Protein AF-W1XH10-F1 (afdb_monomer)

Organism: NCBI:txid408170

Radius of gyration: 13.33 Å; Cα contacts (8 Å, |Δi|>4): 86; chains: 1; bounding box: 26×25×37 Å

Nearest PDB structures (foldseek):
  3ck2-assembly1_A  TM=8.725E-01  e=2.812E-02  Streptococcus pneumoniae TIGR4
  5xck-assembly2_B  TM=7.604E-01  e=5.897E-02  Entamoeba histolytica
  6xs5-assembly1_A  TM=7.592E-01  e=1.619E-01  Homo sapiens
  1w24-assembly1_A  TM=7.111E-01  e=8.832E-02  Homo sapiens
  5xch-assembly2_B  TM=7.196E-01  e=1.619E-01  Entamoeba histolytica

pLDDT: mean 93.64, std 8.4, range [55.47, 98.12]

Mean predicted aligned error: 3.7 Å

Solvent-accessible surface area (backbone atoms only — not comparable to full-atom values): 3549 Å² total; per-residue (Å²): 132,83,78,78,87,66,52,67,48,81,47,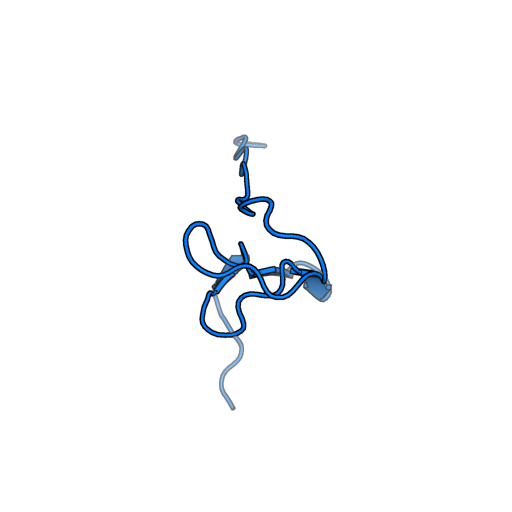62,92,75,17,46,65,45,76,49,74,60,86,89,28,39,41,36,24,38,21,18,66,90,63,36,60,74,92,48,90,64,59,39,74,74,88,85,86,87,78,88,79,126

InterPro domains:
  IPR024654 Calcineurin-like phosphoesterase domain, lpxH-type [PF12850] (4-52)
  IPR029052 Metallo-dependent phosphatase-like [G3DSA:3.60.21.10] (1-54)
  IPR029052 Metallo-dependent phosphatase-like [SSF56300] (4-53)

Sequence (54 aa):
MSALKEDILLCAHTHIPCAKEFGNKLFINCGSVGKPKIGRPNPTYCIMDITNSG

Foldseek 3Di:
DDDDPDQEAEDEDPLEWDWDDDPSHIYTYQRAQCPHPPPDNHGGGDDDDDDDPD

Structure (mmCIF, N/CA/C/O backbone):
data_AF-W1XH10-F1
#
_entry.id   AF-W1XH10-F1
#
loop_
_atom_site.group_PDB
_atom_site.id
_atom_site.type_symbol
_atom_site.label_atom_id
_atom_site.label_alt_id
_atom_site.label_comp_id
_atom_site.label_asym_id
_atom_site.label_entity_id
_atom_site.label_seq_id
_atom_site.pdbx_PDB_ins_code
_atom_site.Cartn_x
_atom_site.Cartn_y
_atom_site.Cartn_z
_atom_site.occupancy
_atom_site.B_iso_or_equiv
_atom_site.auth_seq_id
_atom_site.auth_comp_id
_atom_site.auth_asym_id
_atom_site.auth_atom_id
_atom_site.pdbx_PDB_model_num
ATOM 1 N N . MET A 1 1 ? 2.618 -17.774 18.629 1.00 58.47 1 MET A N 1
ATOM 2 C CA . MET A 1 1 ? 2.592 -16.611 17.717 1.00 58.47 1 MET A CA 1
ATOM 3 C C . MET A 1 1 ? 1.703 -15.555 18.342 1.00 58.47 1 MET A C 1
ATOM 5 O O . MET A 1 1 ? 0.612 -15.909 18.771 1.00 58.47 1 MET A O 1
ATOM 9 N N . SER A 1 2 ? 2.167 -14.313 18.466 1.00 78.94 2 SER A N 1
ATOM 10 C CA . SER A 1 2 ? 1.325 -13.207 18.934 1.00 78.94 2 SER A CA 1
ATOM 11 C C . SER A 1 2 ? 0.335 -12.811 17.841 1.00 78.94 2 SER A C 1
ATOM 13 O O . SER A 1 2 ? 0.681 -12.812 16.660 1.00 78.94 2 SER A O 1
ATOM 15 N N . ALA A 1 3 ? -0.894 -12.485 18.230 1.00 84.81 3 ALA A N 1
ATOM 16 C CA . ALA A 1 3 ? -1.855 -11.896 17.309 1.00 84.81 3 ALA A CA 1
ATOM 17 C C . ALA A 1 3 ? -1.352 -10.520 16.840 1.00 84.81 3 ALA A C 1
ATOM 19 O O . ALA A 1 3 ? -0.761 -9.778 17.626 1.00 84.81 3 ALA A O 1
ATOM 20 N N . LEU A 1 4 ? -1.595 -10.187 15.570 1.00 91.38 4 LEU A N 1
ATOM 21 C CA . LEU A 1 4 ? -1.345 -8.844 15.046 1.00 91.38 4 LEU A CA 1
ATOM 22 C C . LEU A 1 4 ? -2.324 -7.873 15.720 1.00 91.38 4 LEU A C 1
ATOM 24 O O . LEU A 1 4 ? -3.537 -8.106 15.678 1.00 91.38 4 LEU A O 1
ATOM 28 N N . LYS A 1 5 ? -1.821 -6.816 16.363 1.00 94.81 5 LYS A N 1
ATOM 29 C CA . LYS A 1 5 ? -2.661 -5.842 17.080 1.00 94.81 5 LYS A CA 1
ATOM 30 C C . LYS A 1 5 ? -3.326 -4.874 16.105 1.00 94.81 5 LYS A C 1
ATOM 32 O O . LYS A 1 5 ? -4.459 -4.469 16.318 1.00 94.81 5 LYS A O 1
ATOM 37 N N . GLU A 1 6 ? -2.622 -4.560 15.034 1.00 94.94 6 GLU A N 1
ATOM 38 C CA . GLU A 1 6 ? -2.963 -3.594 14.005 1.00 94.94 6 GLU A CA 1
ATOM 39 C C . GLU A 1 6 ? -4.137 -4.080 13.149 1.00 94.94 6 GLU A C 1
ATOM 41 O O . GLU A 1 6 ? -4.299 -5.283 12.902 1.00 94.94 6 GLU A O 1
ATOM 46 N N . ASP A 1 7 ? -4.944 -3.134 12.677 1.00 95.19 7 ASP A N 1
ATOM 47 C CA . ASP A 1 7 ? -6.104 -3.406 11.824 1.00 95.19 7 ASP A CA 1
ATOM 48 C C . ASP A 1 7 ? -5.703 -3.592 10.360 1.00 95.19 7 ASP A C 1
ATOM 50 O O . ASP A 1 7 ? -6.313 -4.379 9.641 1.00 95.19 7 ASP A O 1
ATOM 54 N N . ILE A 1 8 ? -4.643 -2.907 9.922 1.00 95.81 8 ILE A N 1
ATOM 55 C CA . ILE A 1 8 ? -4.187 -2.913 8.532 1.00 95.81 8 ILE A CA 1
ATOM 56 C C . ILE A 1 8 ? -2.699 -3.270 8.464 1.00 95.81 8 ILE A C 1
ATOM 58 O O . ILE A 1 8 ? -1.867 -2.639 9.112 1.00 95.81 8 ILE A O 1
ATOM 62 N N . LEU A 1 9 ? -2.354 -4.256 7.634 1.00 96.38 9 LEU A N 1
ATOM 63 C CA . LEU A 1 9 ? -0.984 -4.637 7.301 1.00 96.38 9 LEU A CA 1
ATOM 64 C C . LEU A 1 9 ? -0.656 -4.223 5.861 1.00 96.38 9 LEU A C 1
ATOM 66 O O . LEU A 1 9 ? -1.113 -4.856 4.909 1.00 96.38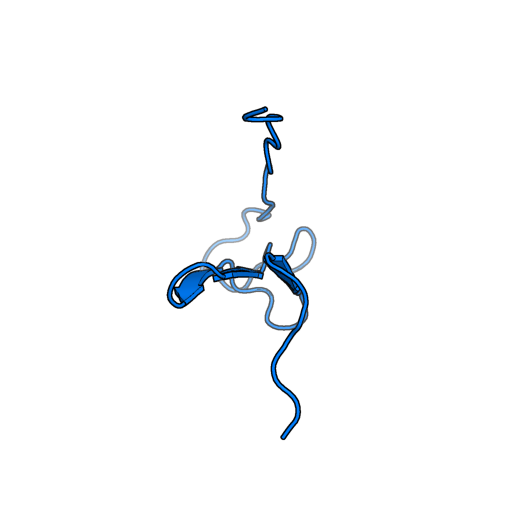 9 LEU A O 1
ATOM 70 N N . LEU A 1 10 ? 0.175 -3.189 5.709 1.00 96.81 10 LEU A N 1
ATOM 71 C CA . LEU A 1 1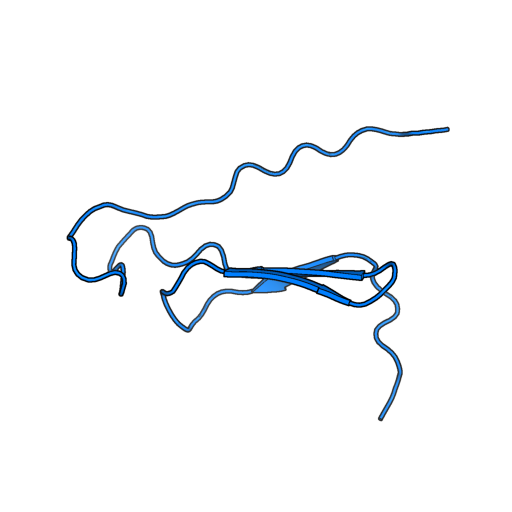0 ? 0.672 -2.713 4.416 1.00 96.81 10 LEU A CA 1
ATOM 72 C C . LEU A 1 10 ? 2.062 -3.292 4.122 1.00 96.81 10 LEU A C 1
ATOM 74 O O . LEU A 1 10 ? 2.976 -3.182 4.936 1.00 96.81 10 LEU A O 1
ATOM 78 N N . CYS A 1 11 ? 2.228 -3.912 2.958 1.00 95.44 11 CYS A N 1
ATOM 79 C CA . CYS A 1 11 ? 3.433 -4.643 2.573 1.00 95.44 11 CYS A CA 1
ATOM 80 C C . CYS A 1 11 ? 3.906 -4.301 1.152 1.00 95.44 11 CYS A C 1
ATOM 82 O O . CYS A 1 11 ? 3.185 -3.723 0.339 1.00 95.44 11 CYS A O 1
ATOM 84 N N . ALA A 1 12 ? 5.138 -4.717 0.848 1.00 93.94 12 ALA A N 1
ATOM 85 C CA . ALA A 1 12 ? 5.757 -4.600 -0.471 1.00 93.94 12 ALA A CA 1
ATOM 86 C C . ALA A 1 12 ? 6.437 -5.927 -0.870 1.00 93.94 12 ALA A C 1
ATOM 88 O O . ALA A 1 12 ? 5.875 -7.005 -0.676 1.00 93.94 12 ALA A O 1
ATOM 89 N N . HIS A 1 13 ? 7.652 -5.868 -1.421 1.00 97.06 13 HIS A N 1
ATOM 90 C CA . HIS A 1 13 ? 8.535 -7.001 -1.733 1.00 97.06 13 HIS A CA 1
ATOM 91 C C . HIS A 1 13 ? 8.144 -7.884 -2.931 1.00 97.06 13 HIS A C 1
ATOM 93 O O . HIS A 1 13 ? 8.973 -8.107 -3.812 1.00 97.06 13 HIS A O 1
ATOM 99 N N . THR A 1 14 ? 6.909 -8.380 -3.027 1.00 97.44 14 THR A N 1
ATOM 100 C CA . THR A 1 14 ? 6.551 -9.342 -4.094 1.00 97.44 14 THR A CA 1
ATOM 101 C C . THR A 1 14 ? 6.418 -8.697 -5.471 1.00 97.44 14 THR A C 1
ATOM 103 O O . THR A 1 14 ? 6.602 -9.385 -6.475 1.00 97.44 14 THR A O 1
ATOM 106 N N . HIS A 1 15 ? 6.138 -7.389 -5.518 1.00 97.50 15 HIS A N 1
ATOM 107 C CA . HIS A 1 15 ? 5.801 -6.616 -6.720 1.00 97.50 15 HIS A CA 1
ATOM 108 C C . HIS A 1 15 ? 4.472 -7.033 -7.376 1.00 97.50 15 HIS A C 1
ATOM 110 O O . HIS A 1 15 ? 4.207 -6.677 -8.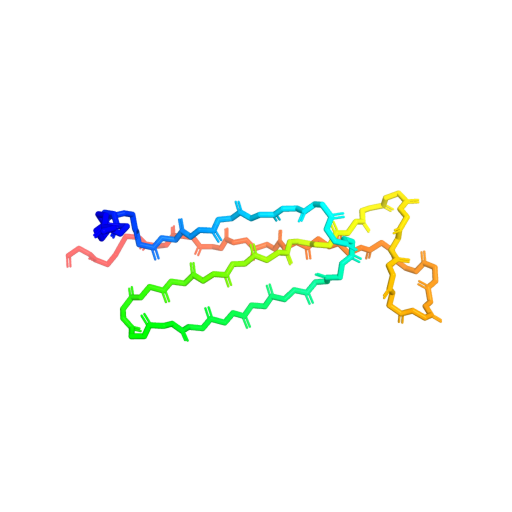528 1.00 97.50 15 HIS A O 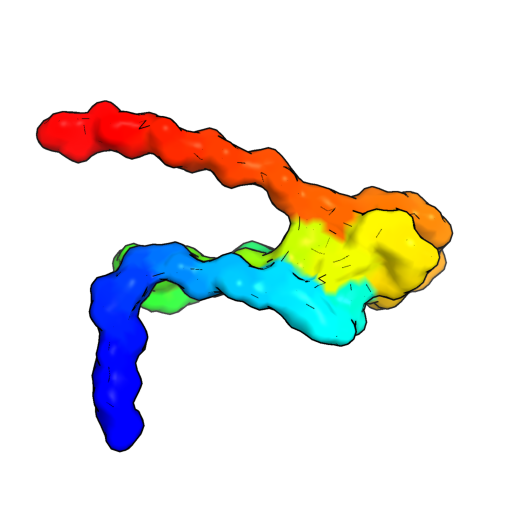1
ATOM 116 N N . ILE A 1 16 ? 3.641 -7.778 -6.648 1.00 97.62 16 ILE A N 1
ATOM 117 C CA . ILE A 1 16 ? 2.324 -8.234 -7.086 1.00 97.62 16 ILE A CA 1
ATOM 118 C C . ILE A 1 16 ? 1.291 -7.523 -6.203 1.00 97.62 16 ILE A C 1
ATOM 120 O O . ILE A 1 16 ? 1.317 -7.733 -4.987 1.00 97.62 16 ILE A O 1
ATOM 124 N N . PRO A 1 17 ? 0.413 -6.673 -6.767 1.00 97.44 17 PRO A N 1
ATOM 125 C CA . PRO A 1 17 ? -0.613 -6.002 -5.987 1.00 97.44 17 PRO A CA 1
ATOM 126 C C . PRO A 1 17 ? -1.599 -7.027 -5.417 1.00 97.44 17 PRO A C 1
ATOM 128 O O . PRO A 1 17 ? -1.999 -7.970 -6.103 1.00 97.44 17 PRO A O 1
ATOM 131 N N . CYS A 1 18 ? -1.988 -6.851 -4.160 1.00 97.12 18 CYS A N 1
ATOM 132 C CA . CYS A 1 18 ? -2.937 -7.725 -3.477 1.00 97.12 18 CYS A CA 1
ATOM 133 C C . CYS A 1 18 ? -3.683 -6.932 -2.406 1.00 97.12 18 CYS A C 1
ATOM 135 O O . CYS A 1 18 ? -3.071 -6.131 -1.709 1.00 97.12 18 CYS A O 1
ATOM 137 N N . ALA A 1 19 ? -4.978 -7.178 -2.253 1.00 97.19 19 ALA A N 1
ATOM 138 C CA . ALA A 1 19 ? -5.762 -6.721 -1.116 1.00 97.19 19 ALA A CA 1
ATOM 139 C C . ALA A 1 19 ? -6.607 -7.900 -0.636 1.00 97.19 19 ALA A C 1
ATOM 141 O O . ALA A 1 19 ? -7.229 -8.585 -1.453 1.00 97.19 19 ALA A O 1
ATOM 142 N N . LYS A 1 20 ? -6.575 -8.187 0.665 1.00 97.19 20 LYS A N 1
ATOM 143 C CA . LYS A 1 20 ? -7.329 -9.294 1.248 1.00 97.19 20 LYS A CA 1
ATOM 144 C C . LYS A 1 20 ? -7.752 -8.982 2.673 1.00 97.19 20 LYS A C 1
ATOM 146 O O . LYS A 1 20 ? -6.944 -8.537 3.482 1.00 97.19 20 LYS A O 1
ATOM 151 N N . GLU A 1 21 ? -9.001 -9.289 2.977 1.00 97.00 21 GLU A N 1
ATOM 152 C CA . GLU A 1 21 ? -9.559 -9.180 4.319 1.00 97.00 21 GLU A CA 1
ATOM 153 C C . GLU A 1 21 ? -9.415 -10.501 5.081 1.00 97.00 21 GLU A C 1
ATOM 155 O O . GLU A 1 21 ? -9.553 -11.597 4.527 1.00 97.00 21 GLU A O 1
ATOM 160 N N . PHE A 1 22 ? -9.131 -10.381 6.373 1.00 94.81 22 PHE A N 1
ATOM 161 C CA . PHE A 1 22 ? -9.019 -11.470 7.332 1.00 94.81 22 PHE A CA 1
ATOM 162 C C . PHE A 1 22 ? -9.836 -11.104 8.575 1.00 94.81 22 PHE A C 1
ATOM 164 O O . PHE A 1 22 ? -9.309 -10.567 9.549 1.00 94.81 22 PHE A O 1
ATOM 171 N N . GLY A 1 23 ? -11.145 -11.365 8.529 1.00 93.94 23 GLY A N 1
ATOM 172 C CA . GLY A 1 23 ? -12.070 -10.900 9.563 1.00 93.94 23 GLY A CA 1
ATOM 173 C C . GLY A 1 23 ? -12.131 -9.373 9.580 1.00 93.94 23 GLY A C 1
ATOM 174 O O . GLY A 1 23 ? -12.405 -8.761 8.557 1.00 93.94 23 GLY A O 1
ATOM 175 N N . ASN A 1 24 ? -11.831 -8.761 10.726 1.00 93.62 24 ASN A N 1
ATOM 176 C CA . ASN A 1 24 ? -11.762 -7.305 10.882 1.00 93.62 24 ASN A CA 1
ATOM 177 C C . ASN A 1 24 ? -10.391 -6.703 10.517 1.00 93.62 24 ASN A C 1
ATOM 179 O O . ASN A 1 24 ? -10.128 -5.553 10.857 1.00 93.62 24 ASN A O 1
ATOM 183 N N . LYS A 1 25 ? -9.498 -7.476 9.885 1.00 95.19 25 LYS A N 1
ATOM 184 C CA . LYS A 1 25 ? -8.154 -7.030 9.500 1.00 95.19 25 LYS A CA 1
ATOM 185 C C . LYS A 1 25 ? -8.002 -6.953 7.989 1.00 95.19 25 LYS A C 1
ATOM 187 O O . LYS A 1 25 ? -8.513 -7.809 7.269 1.00 95.19 25 LYS A O 1
ATOM 192 N N . LEU A 1 26 ? -7.227 -5.987 7.514 1.00 96.50 26 LEU A N 1
ATOM 193 C CA . LEU A 1 26 ? -6.964 -5.757 6.097 1.00 96.50 26 LEU A CA 1
ATOM 194 C C . LEU A 1 26 ? -5.477 -5.948 5.780 1.00 96.50 26 LEU A C 1
ATOM 196 O O . LEU A 1 26 ? -4.612 -5.312 6.370 1.00 96.50 26 LEU A O 1
ATOM 200 N N . PHE A 1 27 ? -5.163 -6.810 4.820 1.00 97.38 27 PHE A N 1
ATOM 201 C CA . PHE A 1 27 ? -3.821 -6.970 4.265 1.00 97.38 27 PHE A CA 1
ATOM 202 C C . PHE A 1 27 ? -3.747 -6.339 2.876 1.00 97.38 27 PHE A C 1
ATOM 204 O O . PHE A 1 27 ? -4.596 -6.622 2.028 1.00 97.38 27 PHE A O 1
ATOM 211 N N . ILE A 1 28 ? -2.710 -5.540 2.618 1.00 98.12 28 ILE A N 1
ATOM 212 C CA . ILE A 1 28 ? -2.466 -4.914 1.315 1.00 98.12 28 ILE A CA 1
ATOM 213 C C . ILE A 1 28 ? -0.999 -5.064 0.908 1.00 98.12 28 ILE A C 1
ATOM 215 O O . ILE A 1 28 ? -0.085 -4.803 1.686 1.00 98.12 28 ILE A O 1
ATOM 219 N N . ASN A 1 29 ? -0.772 -5.398 -0.359 1.00 98.06 29 ASN A N 1
ATOM 220 C CA . ASN A 1 29 ? 0.482 -5.200 -1.069 1.00 98.06 29 ASN A CA 1
ATOM 221 C C . ASN A 1 29 ? 0.255 -4.212 -2.218 1.00 98.06 29 ASN A C 1
ATOM 223 O 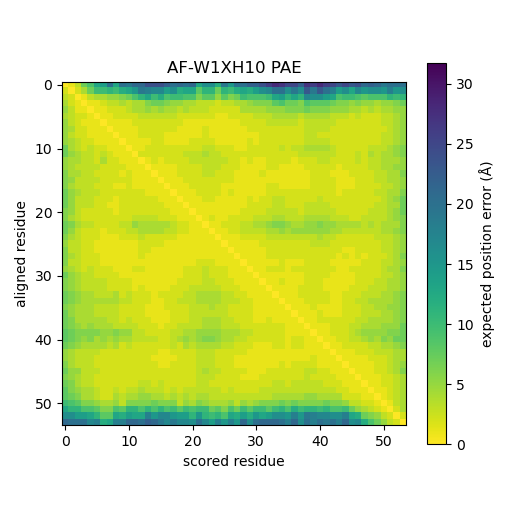O . ASN A 1 29 ? -0.554 -4.484 -3.104 1.00 98.06 29 ASN A O 1
ATOM 227 N N . CYS A 1 30 ? 0.973 -3.088 -2.237 1.00 97.62 30 CYS A N 1
ATOM 228 C CA . CYS A 1 30 ? 0.815 -2.060 -3.280 1.00 97.62 30 CYS A CA 1
ATOM 229 C C . CYS A 1 30 ? 1.428 -2.467 -4.637 1.00 97.62 30 CYS A C 1
ATOM 231 O O . CYS A 1 30 ? 1.249 -1.781 -5.646 1.00 97.62 30 CYS A O 1
ATOM 233 N N . GLY A 1 31 ? 2.172 -3.574 -4.672 1.00 97.50 31 GLY A N 1
ATOM 234 C CA . GLY A 1 31 ? 2.935 -4.025 -5.827 1.00 97.50 31 G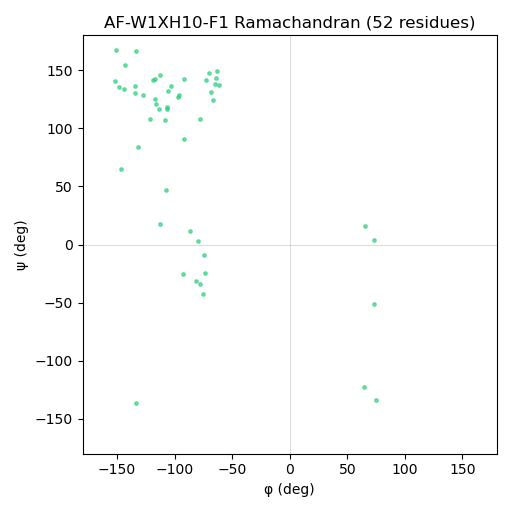LY A CA 1
ATOM 235 C C . GLY A 1 31 ? 4.203 -3.193 -6.040 1.00 97.50 31 GLY A C 1
ATOM 236 O O . GLY A 1 31 ? 4.986 -3.014 -5.109 1.00 97.50 31 GLY A O 1
ATOM 237 N N . SER A 1 32 ? 4.477 -2.758 -7.271 1.00 98.00 32 SER A N 1
ATOM 238 C CA . SER A 1 32 ? 5.704 -2.033 -7.607 1.00 98.00 32 SER A CA 1
ATOM 239 C C . SER A 1 32 ? 5.476 -0.953 -8.657 1.00 98.00 32 SER A C 1
ATOM 241 O O . SER A 1 32 ? 4.895 -1.203 -9.712 1.00 98.00 32 SER A O 1
ATOM 243 N N . VAL A 1 33 ? 6.034 0.227 -8.389 1.00 97.94 33 VAL A N 1
ATOM 244 C CA . VAL A 1 33 ? 6.118 1.323 -9.361 1.00 97.94 33 VAL A CA 1
ATOM 245 C C . VAL A 1 33 ? 7.212 1.047 -10.398 1.00 97.94 33 VAL A C 1
ATOM 247 O O . VAL A 1 33 ? 7.001 1.262 -11.583 1.00 97.94 33 VAL A O 1
ATOM 250 N N . GLY A 1 34 ? 8.376 0.542 -9.969 1.00 96.94 34 GLY A N 1
ATOM 251 C CA . GLY A 1 34 ? 9.550 0.397 -10.840 1.00 96.94 34 GLY A CA 1
ATOM 252 C C . GLY A 1 34 ? 9.689 -0.957 -11.543 1.00 96.94 34 GLY A C 1
ATOM 253 O O . GLY A 1 34 ? 10.332 -1.041 -12.585 1.00 96.94 34 GLY A O 1
ATOM 254 N N . LYS A 1 35 ? 9.128 -2.039 -10.986 1.00 96.62 35 LYS A N 1
ATOM 255 C CA . LYS A 1 35 ? 9.256 -3.3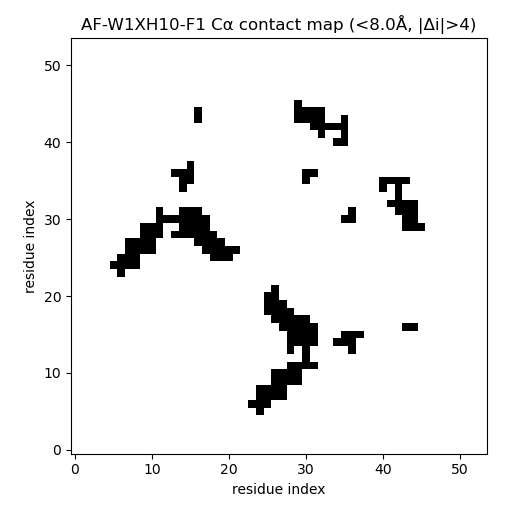95 -11.552 1.00 96.62 35 LYS A CA 1
ATOM 256 C C . LYS A 1 35 ? 7.994 -4.236 -11.298 1.00 96.62 35 LYS A C 1
ATOM 258 O O . LYS A 1 35 ? 8.063 -5.212 -10.550 1.00 96.62 35 LYS A O 1
ATOM 263 N N . PRO A 1 36 ? 6.837 -3.868 -11.864 1.00 96.88 36 PRO A N 1
ATOM 264 C CA . PRO A 1 36 ? 5.579 -4.585 -11.656 1.00 96.88 36 PRO A CA 1
ATOM 265 C C . PRO A 1 36 ? 5.661 -6.043 -12.147 1.00 96.88 36 PRO A C 1
ATOM 267 O O . PRO A 1 36 ? 6.193 -6.317 -13.223 1.00 96.88 36 PRO A O 1
ATOM 270 N N . LYS A 1 37 ? 5.126 -6.999 -11.372 1.00 97.2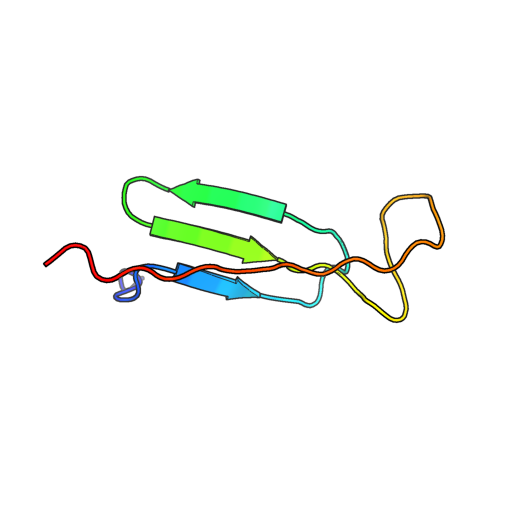5 37 LYS A N 1
ATOM 271 C CA . LYS A 1 37 ? 5.079 -8.435 -11.729 1.00 97.25 37 LYS A CA 1
ATOM 272 C C . LYS A 1 37 ? 3.664 -8.898 -12.090 1.00 97.25 37 LYS A C 1
ATOM 274 O O . LYS A 1 37 ? 3.194 -9.928 -11.622 1.00 97.25 37 LYS A O 1
ATOM 279 N N . ILE A 1 38 ? 2.984 -8.121 -12.930 1.00 97.00 38 ILE A N 1
ATOM 280 C CA . ILE A 1 38 ? 1.585 -8.357 -13.338 1.00 97.00 38 ILE A CA 1
ATOM 281 C C . ILE A 1 38 ? 1.434 -8.727 -14.823 1.00 97.00 38 ILE A C 1
ATOM 283 O O . ILE A 1 38 ? 0.357 -8.579 -15.388 1.00 97.00 38 ILE A O 1
ATOM 287 N N . GLY A 1 39 ? 2.518 -9.140 -15.489 1.00 97.38 39 GLY A N 1
ATOM 288 C CA . GLY A 1 39 ? 2.508 -9.492 -16.919 1.00 97.38 39 GLY A CA 1
ATOM 289 C C . GLY A 1 39 ? 2.406 -8.302 -17.884 1.00 97.38 39 GLY A C 1
ATOM 290 O O . GLY A 1 39 ? 2.334 -8.499 -19.091 1.00 97.38 39 GLY A O 1
ATOM 291 N N . ARG A 1 40 ? 2.423 -7.067 -17.368 1.00 96.44 40 ARG A N 1
ATOM 292 C CA . ARG A 1 40 ? 2.420 -5.814 -18.137 1.00 96.44 40 ARG A CA 1
ATOM 293 C C . ARG A 1 40 ? 3.309 -4.765 -17.453 1.00 96.44 40 ARG A C 1
ATOM 295 O O . ARG A 1 40 ? 3.480 -4.847 -16.235 1.00 96.44 40 ARG A O 1
ATOM 302 N N . PRO A 1 41 ? 3.865 -3.785 -18.192 1.00 95.88 41 PRO A N 1
ATOM 303 C CA . PRO A 1 41 ? 4.839 -2.826 -17.658 1.00 95.88 41 PRO A CA 1
ATOM 304 C C . PRO A 1 41 ? 4.210 -1.680 -16.848 1.00 95.88 41 PRO A C 1
ATOM 306 O O . PRO A 1 41 ? 4.917 -0.772 -16.423 1.00 95.88 41 PRO A O 1
ATOM 309 N N . ASN A 1 42 ? 2.891 -1.683 -16.646 1.00 97.69 42 ASN A N 1
ATOM 310 C CA . ASN A 1 42 ? 2.199 -0.613 -15.933 1.00 97.69 42 ASN A CA 1
ATOM 311 C C . ASN A 1 42 ? 2.571 -0.606 -14.438 1.00 97.69 42 ASN A C 1
ATOM 313 O O . ASN A 1 42 ? 2.474 -1.660 -13.802 1.00 97.69 42 ASN A O 1
ATOM 317 N N . PRO A 1 43 ? 2.933 0.557 -13.860 1.00 97.75 43 PRO A N 1
ATOM 318 C CA . PRO A 1 43 ? 3.203 0.668 -12.431 1.00 97.75 43 PRO A CA 1
ATOM 319 C C . PRO A 1 43 ? 1.943 0.353 -11.624 1.00 97.75 43 PRO A C 1
ATOM 321 O O . PRO A 1 43 ? 0.823 0.629 -12.061 1.00 97.75 43 PRO A O 1
ATOM 324 N N . THR A 1 44 ? 2.124 -0.190 -10.425 1.00 97.81 44 THR A N 1
ATOM 325 C CA . THR A 1 44 ? 1.023 -0.427 -9.487 1.00 97.81 44 THR A CA 1
ATOM 326 C C . THR A 1 44 ? 1.221 0.391 -8.221 1.00 97.81 44 THR A C 1
ATOM 328 O O . THR A 1 44 ? 2.343 0.550 -7.736 1.00 97.81 44 THR A O 1
ATOM 331 N N . TYR A 1 45 ? 0.118 0.899 -7.686 1.00 96.88 45 TYR A N 1
ATOM 332 C CA . TYR A 1 45 ? 0.054 1.642 -6.436 1.00 96.88 45 TYR A CA 1
ATOM 333 C C . TYR A 1 45 ? -1.326 1.435 -5.803 1.00 96.88 45 TYR A C 1
ATOM 335 O O . TYR A 1 45 ? -2.241 0.914 -6.442 1.00 96.88 45 TYR A O 1
ATOM 343 N N . CYS A 1 46 ? -1.464 1.829 -4.542 1.00 96.00 46 CYS A N 1
ATOM 344 C CA . CYS A 1 46 ? -2.726 1.824 -3.813 1.00 96.00 46 CYS A CA 1
ATOM 345 C C . CYS A 1 46 ? -3.055 3.262 -3.404 1.00 96.00 46 CYS A C 1
ATOM 347 O O . CYS A 1 46 ? -2.153 4.010 -3.026 1.00 96.00 46 CYS A O 1
ATOM 349 N N . ILE A 1 47 ? -4.332 3.632 -3.473 1.00 95.81 47 ILE A N 1
ATOM 350 C CA . ILE A 1 47 ? -4.864 4.815 -2.798 1.00 95.81 47 ILE A CA 1
ATOM 351 C C . ILE A 1 47 ? -5.679 4.286 -1.626 1.00 95.81 47 ILE A C 1
ATOM 353 O O . ILE A 1 47 ? -6.629 3.534 -1.828 1.00 95.81 47 ILE A O 1
ATOM 357 N N . MET A 1 48 ? -5.275 4.653 -0.416 1.00 94.00 48 MET A N 1
ATOM 358 C CA . MET A 1 48 ? -5.989 4.307 0.804 1.00 94.00 48 MET A CA 1
ATOM 359 C C . MET A 1 48 ? -6.679 5.557 1.321 1.00 94.00 48 MET A C 1
ATOM 361 O O . MET A 1 48 ? -6.011 6.528 1.671 1.00 94.00 48 MET A O 1
ATOM 365 N N . ASP A 1 49 ? -8.004 5.511 1.351 1.00 93.62 49 ASP A N 1
ATOM 366 C CA . ASP A 1 49 ? -8.818 6.527 1.998 1.00 93.62 49 ASP A CA 1
ATOM 367 C C . ASP A 1 49 ? -9.163 6.050 3.412 1.00 93.62 49 ASP A C 1
ATOM 369 O O . ASP A 1 49 ? -9.589 4.907 3.599 1.00 93.62 49 ASP A O 1
ATOM 373 N N . ILE A 1 50 ? -8.916 6.896 4.410 1.00 92.25 50 ILE A N 1
ATOM 374 C CA . ILE A 1 50 ? -9.151 6.588 5.822 1.00 92.25 50 ILE A CA 1
ATOM 375 C C . ILE A 1 50 ? -10.119 7.632 6.357 1.00 92.25 50 ILE A C 1
ATOM 377 O O . ILE A 1 50 ? -9.757 8.787 6.581 1.00 92.25 50 ILE A O 1
ATOM 381 N N . THR A 1 51 ? -11.350 7.200 6.602 1.00 91.25 51 THR A N 1
ATOM 382 C CA . THR A 1 51 ? -12.399 8.037 7.179 1.00 91.25 51 THR A CA 1
ATOM 383 C C . THR A 1 51 ? -12.586 7.707 8.649 1.00 91.25 51 THR A C 1
ATOM 385 O O . THR A 1 51 ? -12.666 6.534 9.018 1.00 91.25 51 THR A O 1
ATOM 388 N N . ASN A 1 52 ? -12.727 8.728 9.492 1.00 86.88 52 ASN A N 1
ATOM 389 C CA . ASN A 1 52 ? -13.095 8.507 10.882 1.00 86.88 52 ASN A CA 1
ATOM 390 C C . ASN A 1 52 ? -14.602 8.229 10.967 1.00 86.88 52 ASN A C 1
ATOM 392 O O . ASN A 1 52 ? -15.414 9.130 10.759 1.00 86.88 52 ASN A O 1
ATOM 396 N N . SER A 1 53 ? -14.965 6.980 11.242 1.00 75.50 53 SER A N 1
ATOM 397 C CA . SER A 1 53 ? -16.337 6.607 11.593 1.00 75.50 53 SER A CA 1
ATOM 398 C C . SER A 1 53 ? -16.404 6.681 13.114 1.00 75.50 53 SER A C 1
ATOM 400 O O . SER A 1 53 ? -15.962 5.745 13.773 1.00 75.50 53 SER A O 1
ATOM 402 N N . GLY A 1 54 ? -16.771 7.856 13.638 1.00 55.47 54 GLY A N 1
ATOM 403 C CA . GLY A 1 54 ? -16.758 8.155 15.077 1.00 55.47 54 GLY A CA 1
ATOM 404 C C . GLY A 1 54 ? -17.568 7.189 15.932 1.00 55.47 54 GLY A C 1
ATOM 405 O O . GLY A 1 54 ? -18.519 6.573 15.400 1.00 55.47 54 GLY A O 1
#

Secondary structure (DSSP, 8-state):
-PPP--SEEEE-SS---EEEEETTEEEEE---SSS--SSSS-------------